Protein AF-A0A8K0TG65-F1 (afdb_monomer_l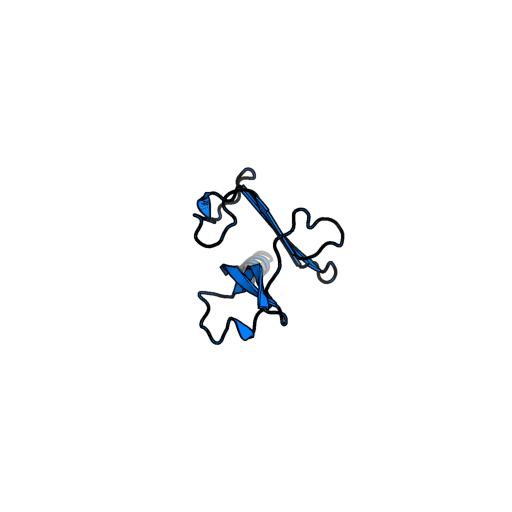ite)

Structure (mmCIF, N/CA/C/O backbone):
data_AF-A0A8K0TG65-F1
#
_entry.id   AF-A0A8K0TG65-F1
#
loop_
_atom_site.group_PDB
_atom_site.id
_atom_site.type_symbol
_atom_site.label_atom_id
_atom_site.label_alt_id
_atom_site.label_comp_id
_atom_site.label_asym_id
_atom_site.label_entity_id
_atom_site.label_seq_id
_atom_site.pdbx_PDB_ins_code
_atom_site.Cartn_x
_atom_site.Cartn_y
_atom_site.Cartn_z
_atom_site.occupancy
_atom_site.B_iso_or_equiv
_atom_site.auth_seq_id
_atom_site.auth_comp_id
_atom_site.auth_asym_id
_atom_site.auth_atom_id
_atom_site.pdbx_PDB_model_num
ATOM 1 N N . MET A 1 1 ? -43.127 -33.102 6.942 1.00 49.19 1 MET A N 1
ATOM 2 C CA . MET A 1 1 ? -41.981 -33.067 6.001 1.00 49.19 1 MET A CA 1
ATOM 3 C C . MET A 1 1 ? -41.028 -31.973 6.462 1.00 49.19 1 MET A C 1
ATOM 5 O O . MET A 1 1 ? -41.497 -30.966 6.970 1.00 49.19 1 MET A O 1
ATOM 9 N N . LYS A 1 2 ? -39.723 -32.259 6.451 1.00 51.16 2 LYS A N 1
ATOM 10 C CA . LYS A 1 2 ? -38.704 -31.734 7.377 1.00 51.16 2 LYS A CA 1
ATOM 11 C C . LYS A 1 2 ? -38.170 -30.338 6.970 1.00 51.16 2 LYS A C 1
ATOM 13 O O . LYS A 1 2 ? -37.408 -30.282 6.010 1.00 51.16 2 LYS A O 1
ATOM 18 N N . PRO A 1 3 ? -38.444 -29.250 7.720 1.00 54.41 3 PRO A N 1
ATOM 19 C CA . PRO A 1 3 ? -37.807 -27.941 7.494 1.00 54.41 3 PRO A CA 1
ATOM 20 C C . PRO A 1 3 ? -36.297 -27.945 7.806 1.00 54.41 3 PRO A C 1
ATOM 22 O O . PRO A 1 3 ? -35.564 -27.069 7.360 1.00 54.41 3 PRO A O 1
ATOM 25 N N . LEU A 1 4 ? -35.813 -28.970 8.519 1.00 54.09 4 LEU A N 1
ATOM 26 C CA . LEU A 1 4 ? -34.413 -29.109 8.928 1.00 54.09 4 LEU A CA 1
ATOM 27 C C . LEU A 1 4 ? -33.432 -29.332 7.758 1.00 54.09 4 LEU A C 1
ATOM 29 O O . LEU A 1 4 ? -32.253 -29.026 7.886 1.00 54.09 4 LEU A O 1
ATOM 33 N N . VAL A 1 5 ? -33.897 -29.874 6.626 1.00 56.47 5 VAL A N 1
ATOM 34 C CA . VAL A 1 5 ? -33.018 -30.243 5.498 1.00 56.47 5 VAL A CA 1
ATOM 35 C C . VAL A 1 5 ? -32.600 -29.016 4.677 1.00 56.47 5 VAL A C 1
ATOM 37 O O . VAL A 1 5 ? -31.495 -28.986 4.152 1.00 56.47 5 VAL A O 1
ATOM 40 N N . ILE A 1 6 ? -33.440 -27.976 4.626 1.00 57.28 6 ILE A N 1
ATOM 41 C CA . ILE A 1 6 ? -33.202 -26.774 3.808 1.00 57.28 6 ILE A CA 1
ATOM 42 C C . ILE A 1 6 ? -32.116 -25.875 4.429 1.00 57.28 6 ILE A C 1
ATOM 44 O O . ILE A 1 6 ? -31.337 -25.250 3.709 1.00 57.28 6 ILE A O 1
ATOM 48 N N . LEU A 1 7 ? -32.011 -25.846 5.763 1.00 54.47 7 LEU A N 1
ATOM 49 C CA . LEU A 1 7 ? -31.036 -25.005 6.466 1.00 54.47 7 LEU A CA 1
ATOM 50 C C . LEU A 1 7 ? -29.593 -25.524 6.314 1.00 54.47 7 LEU A C 1
ATOM 52 O O . LEU A 1 7 ? -28.661 -24.733 6.193 1.00 54.47 7 LEU A O 1
ATOM 56 N N . ALA A 1 8 ? -29.406 -26.847 6.260 1.00 57.97 8 ALA A N 1
ATOM 57 C CA . ALA A 1 8 ? -28.085 -27.467 6.129 1.00 57.97 8 ALA A CA 1
ATOM 58 C C . ALA A 1 8 ? -27.450 -27.247 4.741 1.00 57.97 8 ALA A C 1
ATOM 60 O O . ALA A 1 8 ? -26.232 -27.116 4.628 1.00 57.97 8 ALA A O 1
ATOM 61 N N . THR A 1 9 ? -28.260 -27.148 3.683 1.00 57.62 9 THR A N 1
ATOM 62 C CA . THR A 1 9 ? -27.774 -26.870 2.322 1.00 57.62 9 THR A CA 1
ATOM 63 C C . THR A 1 9 ? -27.297 -25.430 2.126 1.00 57.62 9 THR A C 1
ATOM 65 O O . THR A 1 9 ? -26.413 -25.206 1.310 1.00 57.62 9 THR A O 1
ATOM 68 N N . LEU A 1 10 ? -27.807 -24.456 2.891 1.00 56.78 10 LEU A N 1
ATOM 69 C CA . LEU A 1 10 ? -27.447 -23.042 2.707 1.00 56.78 10 LEU A CA 1
ATOM 70 C C . LEU A 1 10 ? -26.058 -22.694 3.277 1.00 56.78 10 LEU A C 1
ATOM 72 O O . LEU A 1 10 ? -25.363 -21.836 2.732 1.00 56.78 10 LEU A O 1
ATOM 76 N N . LEU A 1 11 ? -25.622 -23.379 4.343 1.00 59.41 11 LEU A N 1
ATOM 77 C CA . LEU A 1 11 ? -24.307 -23.139 4.952 1.00 59.41 11 LEU A CA 1
ATOM 78 C C . LEU A 1 11 ? -23.136 -23.670 4.111 1.00 59.41 11 LEU A C 1
ATOM 80 O O . LEU A 1 11 ? -22.045 -23.116 4.190 1.00 59.41 11 LEU A O 1
ATOM 84 N N . THR A 1 12 ? -23.337 -24.710 3.298 1.00 61.06 12 THR A N 1
ATOM 85 C CA . THR A 1 12 ? -22.261 -25.295 2.469 1.00 61.06 12 THR A CA 1
ATOM 86 C C . THR A 1 12 ? -21.999 -24.514 1.180 1.00 61.06 12 THR A C 1
ATOM 88 O O . THR A 1 12 ? -20.933 -24.647 0.588 1.00 61.06 12 THR A O 1
ATOM 91 N N . SER A 1 13 ? -22.930 -23.649 0.767 1.00 57.56 13 SER A N 1
ATOM 92 C CA . SER A 1 13 ? -22.765 -22.738 -0.373 1.00 57.56 13 SER A CA 1
ATOM 93 C C . SER A 1 13 ? -22.027 -21.437 -0.039 1.00 57.56 13 SER A C 1
ATOM 95 O O . SER A 1 13 ? -21.651 -20.705 -0.958 1.00 57.56 13 SER A O 1
ATOM 97 N N . LEU A 1 14 ? -21.781 -21.148 1.244 1.00 57.56 14 LEU A N 1
ATOM 98 C CA . LEU A 1 14 ? -20.960 -20.015 1.668 1.00 57.56 14 LEU A CA 1
ATOM 99 C C . LEU A 1 14 ? -19.488 -20.338 1.399 1.00 57.56 14 LEU A C 1
ATOM 101 O O . LEU A 1 14 ? -18.751 -20.779 2.277 1.00 57.56 14 LEU A O 1
ATOM 105 N N . HIS A 1 15 ? -19.056 -20.116 0.161 1.00 57.97 15 HIS A N 1
ATOM 106 C CA . HIS A 1 15 ? -17.638 -20.031 -0.141 1.00 57.97 15 HIS A CA 1
ATOM 107 C C . HIS A 1 15 ? -17.135 -18.784 0.586 1.00 57.97 15 HIS A C 1
ATOM 109 O O . HIS A 1 15 ? -17.395 -17.665 0.144 1.00 57.97 15 HIS A O 1
ATOM 115 N N . LEU A 1 16 ? -16.464 -18.959 1.729 1.00 56.88 16 LEU A N 1
ATOM 116 C CA . LEU A 1 16 ? -15.635 -17.898 2.290 1.00 56.88 16 LEU A CA 1
ATOM 117 C C . LEU A 1 16 ? -14.568 -17.597 1.234 1.00 56.88 16 LEU A C 1
ATOM 119 O O . LEU A 1 16 ? -13.559 -18.293 1.140 1.00 56.88 16 LEU A O 1
ATOM 123 N N . SER A 1 17 ? -14.803 -16.590 0.397 1.00 58.91 17 SER A N 1
ATOM 124 C CA . SER A 1 17 ? -13.772 -16.062 -0.481 1.00 58.91 17 SER A CA 1
ATOM 125 C C . SER A 1 17 ? -12.769 -15.330 0.403 1.00 58.91 17 SER A C 1
ATOM 127 O O . SER A 1 17 ? -12.925 -14.145 0.700 1.00 58.91 17 SER A O 1
ATOM 129 N N . LYS A 1 18 ? -11.764 -16.059 0.882 1.00 59.56 18 LYS A N 1
ATOM 130 C CA . LYS A 1 18 ? -10.570 -15.466 1.468 1.00 59.56 18 LYS A CA 1
ATOM 131 C C . LYS A 1 18 ? -9.757 -14.916 0.299 1.00 59.56 18 LYS A C 1
ATOM 133 O O . LYS A 1 18 ? -9.160 -15.679 -0.453 1.00 59.56 18 LYS A O 1
ATOM 138 N N . ALA A 1 19 ? -9.843 -13.609 0.075 1.00 63.97 19 ALA A N 1
ATOM 139 C CA . ALA A 1 19 ? -8.954 -12.943 -0.861 1.00 63.97 19 ALA A CA 1
ATOM 140 C C . ALA A 1 19 ? -7.585 -12.834 -0.184 1.00 63.97 19 ALA A C 1
ATOM 142 O O . ALA A 1 19 ? -7.431 -12.067 0.764 1.00 63.97 19 ALA A O 1
ATOM 143 N N . ASP A 1 20 ? -6.630 -13.633 -0.651 1.00 76.25 20 ASP A N 1
ATOM 144 C CA . ASP A 1 20 ? -5.230 -13.506 -0.268 1.00 76.25 20 ASP A CA 1
ATOM 145 C C . ASP A 1 20 ? -4.550 -12.588 -1.281 1.00 76.25 20 ASP A C 1
ATOM 147 O O . ASP A 1 20 ? -4.611 -12.812 -2.491 1.00 76.25 20 ASP A O 1
ATOM 151 N N . PHE A 1 21 ? -3.957 -11.511 -0.783 1.00 83.12 21 PHE A N 1
ATOM 152 C CA . PHE A 1 21 ? -3.180 -10.575 -1.578 1.00 83.12 21 PHE A CA 1
ATOM 153 C C . PHE A 1 21 ? -1.883 -10.263 -0.847 1.00 83.12 21 PHE A C 1
ATOM 155 O O . PHE A 1 21 ? -1.813 -10.286 0.380 1.00 83.12 21 PHE A O 1
ATOM 162 N N . TYR A 1 22 ? -0.863 -9.960 -1.632 1.00 87.50 22 TYR A N 1
ATOM 163 C CA . TYR A 1 22 ? 0.466 -9.614 -1.174 1.00 87.50 22 TYR A CA 1
ATOM 164 C C . TYR A 1 22 ? 0.663 -8.128 -1.405 1.00 87.50 22 TYR A C 1
ATOM 166 O O . TYR A 1 22 ? 0.336 -7.605 -2.474 1.00 87.50 22 TYR A O 1
ATOM 174 N N . VAL A 1 23 ? 1.199 -7.449 -0.402 1.00 88.31 23 VAL A N 1
ATOM 175 C CA . VAL A 1 23 ? 1.529 -6.032 -0.490 1.00 88.31 23 VAL A CA 1
ATOM 176 C C . VAL A 1 23 ? 3.037 -5.917 -0.498 1.00 88.31 23 VAL A C 1
ATOM 178 O O . VAL A 1 23 ? 3.701 -6.376 0.423 1.00 88.31 23 VAL A O 1
ATOM 181 N N . TRP A 1 24 ? 3.571 -5.319 -1.554 1.00 89.75 24 TRP A N 1
ATOM 182 C CA . TRP A 1 24 ? 5.005 -5.165 -1.746 1.00 89.75 24 TRP A CA 1
ATOM 183 C C . TRP A 1 24 ? 5.376 -3.699 -1.617 1.00 89.75 24 TRP A C 1
ATOM 185 O O . TRP A 1 24 ? 4.740 -2.851 -2.248 1.00 89.75 24 TRP A O 1
ATOM 195 N N . ALA A 1 25 ? 6.411 -3.406 -0.830 1.00 91.00 25 ALA A N 1
ATOM 196 C CA . ALA A 1 25 ? 7.096 -2.126 -0.913 1.00 91.00 25 ALA A CA 1
ATOM 197 C C . ALA A 1 25 ? 7.815 -2.049 -2.269 1.00 91.00 25 ALA A C 1
ATOM 199 O O . ALA A 1 25 ? 8.485 -3.001 -2.676 1.00 91.00 25 ALA A O 1
ATOM 200 N N . VAL A 1 26 ? 7.641 -0.942 -2.985 1.00 90.69 26 VAL A N 1
ATOM 201 C CA . VAL A 1 26 ? 8.182 -0.747 -4.336 1.00 90.69 26 VAL A CA 1
ATOM 202 C C . VAL A 1 26 ? 8.866 0.608 -4.463 1.00 90.69 26 VAL A C 1
ATOM 204 O O . VAL A 1 26 ? 8.436 1.587 -3.852 1.00 90.69 26 VAL A O 1
ATOM 207 N N . ASP A 1 27 ? 9.911 0.653 -5.285 1.00 90.94 27 ASP A N 1
ATOM 208 C CA . ASP A 1 27 ? 10.469 1.904 -5.795 1.00 90.94 27 ASP A CA 1
ATOM 209 C C . ASP A 1 27 ? 9.657 2.343 -7.023 1.00 90.94 27 ASP A C 1
ATOM 211 O O . ASP A 1 27 ? 9.399 1.557 -7.938 1.00 90.94 27 ASP A O 1
ATOM 215 N N . ILE A 1 28 ? 9.198 3.588 -7.010 1.00 87.44 28 ILE A N 1
ATOM 216 C CA . ILE A 1 28 ? 8.348 4.204 -8.022 1.00 87.44 28 ILE A CA 1
ATOM 217 C C . ILE A 1 28 ? 9.169 5.293 -8.695 1.00 87.44 28 ILE A C 1
ATOM 219 O O . ILE A 1 28 ? 9.475 6.322 -8.088 1.00 87.44 28 ILE A O 1
ATOM 223 N N . GLN A 1 29 ? 9.469 5.073 -9.971 1.00 86.88 29 GLN A N 1
ATOM 224 C CA . GLN A 1 29 ? 10.125 6.053 -10.820 1.00 86.88 29 GLN A CA 1
ATOM 225 C C . GLN A 1 29 ? 9.083 6.849 -11.611 1.00 86.88 29 GLN A C 1
ATOM 227 O O . GLN A 1 29 ? 8.256 6.272 -12.322 1.00 86.88 29 GLN A O 1
ATOM 232 N N . ASP A 1 30 ? 9.119 8.174 -11.501 1.00 83.75 30 ASP A N 1
ATOM 233 C CA . ASP A 1 30 ? 8.305 9.058 -12.327 1.00 83.75 30 ASP A CA 1
ATOM 234 C C . ASP A 1 30 ? 8.942 9.311 -13.707 1.00 83.75 30 ASP A C 1
ATOM 236 O O . ASP A 1 30 ? 10.087 8.951 -13.988 1.00 83.75 30 ASP A O 1
ATOM 240 N N . PHE A 1 31 ? 8.181 9.951 -14.598 1.00 82.88 31 PHE A N 1
ATOM 241 C CA . PHE A 1 31 ? 8.626 10.261 -15.960 1.00 82.88 31 PHE A CA 1
ATOM 242 C C . PHE A 1 31 ? 9.869 11.173 -16.017 1.00 82.88 31 PHE A C 1
ATOM 244 O O . PHE A 1 31 ? 10.597 11.160 -17.007 1.00 82.88 31 PHE A O 1
ATOM 251 N N . TRP A 1 32 ? 10.125 11.955 -14.967 1.00 89.94 32 TRP A N 1
ATOM 252 C CA . TRP A 1 32 ? 11.269 12.862 -14.856 1.00 89.94 32 TRP A CA 1
ATOM 253 C C . TRP A 1 32 ? 12.486 12.203 -14.191 1.00 89.94 32 TRP A C 1
ATOM 255 O O . TRP A 1 32 ? 13.511 12.860 -14.009 1.00 89.94 32 TRP A O 1
ATOM 265 N N . GLY A 1 33 ? 12.393 10.915 -13.847 1.00 86.88 33 GLY A N 1
ATOM 266 C CA . GLY A 1 33 ? 13.434 10.177 -13.140 1.00 86.88 33 GLY A CA 1
ATOM 267 C C . GLY A 1 33 ? 13.441 10.412 -11.629 1.00 86.88 33 GLY A C 1
ATOM 268 O O . GLY A 1 33 ? 14.380 9.981 -10.964 1.00 86.88 33 GLY A O 1
ATOM 269 N N . GLY A 1 34 ? 12.419 11.072 -11.077 1.00 89.06 34 GLY A N 1
ATOM 270 C CA . GLY A 1 34 ? 12.199 11.147 -9.639 1.00 89.06 34 GLY A CA 1
ATOM 271 C C . GLY A 1 34 ? 11.890 9.762 -9.080 1.00 89.06 34 GLY A C 1
ATOM 272 O O . GLY A 1 34 ? 11.077 9.033 -9.644 1.00 89.06 34 GLY A O 1
ATOM 273 N N . GLN A 1 35 ? 12.553 9.393 -7.987 1.00 88.69 35 GLN A N 1
ATOM 274 C CA . GLN A 1 35 ? 12.313 8.138 -7.277 1.00 88.69 35 GLN A CA 1
ATOM 275 C C . GLN A 1 35 ? 11.542 8.403 -5.990 1.00 88.69 35 GLN A C 1
ATOM 277 O O . GLN A 1 35 ? 11.784 9.388 -5.285 1.00 88.69 35 GLN A O 1
ATOM 282 N N . SER A 1 36 ? 10.606 7.517 -5.685 1.00 88.62 36 SER A N 1
ATOM 283 C CA . SER A 1 36 ? 9.808 7.564 -4.469 1.00 88.62 36 SER A CA 1
ATOM 284 C C . SER A 1 36 ? 9.426 6.160 -4.035 1.00 88.62 36 SER A C 1
ATOM 286 O O . SER A 1 36 ? 9.266 5.268 -4.856 1.00 88.62 36 SER A O 1
ATOM 288 N N . GLU A 1 37 ? 9.244 5.958 -2.738 1.00 90.44 37 GLU A N 1
ATOM 289 C CA . GLU A 1 37 ? 8.764 4.680 -2.225 1.00 90.44 37 GLU A CA 1
ATOM 290 C C . GLU A 1 37 ? 7.238 4.648 -2.167 1.00 90.44 37 GLU A C 1
ATOM 292 O O . GLU A 1 37 ? 6.572 5.614 -1.765 1.00 90.44 37 GLU A O 1
ATOM 297 N N . GLY A 1 38 ? 6.680 3.484 -2.469 1.00 91.62 38 GLY A N 1
ATOM 298 C CA . GLY A 1 38 ? 5.266 3.226 -2.279 1.00 91.62 38 GLY A CA 1
ATOM 299 C C . GLY A 1 38 ? 4.967 1.747 -2.157 1.00 91.62 38 GLY A C 1
ATOM 300 O O . GLY A 1 38 ? 5.824 0.948 -1.783 1.00 91.62 38 GLY A O 1
ATOM 301 N N . TYR A 1 39 ? 3.727 1.393 -2.468 1.00 91.50 39 TYR A N 1
ATOM 302 C CA . TYR A 1 39 ? 3.241 0.028 -2.339 1.00 91.50 39 TYR A CA 1
ATOM 303 C C . TYR A 1 39 ? 2.439 -0.400 -3.556 1.00 91.50 39 TYR A C 1
ATOM 305 O O . TYR A 1 39 ? 1.692 0.389 -4.138 1.00 91.50 39 TYR A O 1
ATOM 313 N N . ALA A 1 40 ? 2.559 -1.675 -3.902 1.00 90.88 40 ALA A N 1
ATOM 314 C CA . ALA A 1 40 ? 1.770 -2.321 -4.938 1.00 90.88 40 ALA A CA 1
ATOM 315 C C . ALA A 1 40 ? 1.133 -3.601 -4.388 1.00 90.88 40 ALA A C 1
ATOM 317 O O . ALA A 1 40 ? 1.687 -4.259 -3.505 1.00 90.88 40 ALA A O 1
ATOM 318 N N . VAL A 1 41 ? -0.055 -3.930 -4.895 1.00 88.62 41 VAL A N 1
ATOM 319 C CA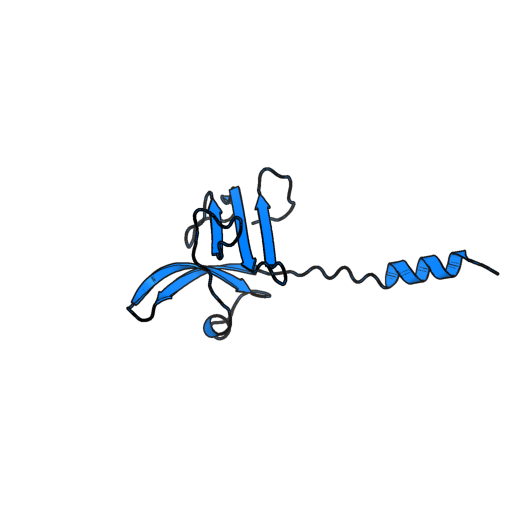 . VAL A 1 41 ? -0.835 -5.087 -4.445 1.00 88.62 41 VAL A CA 1
ATOM 320 C C . VAL A 1 41 ? -0.893 -6.120 -5.556 1.00 88.62 41 VAL A C 1
ATOM 322 O O . VAL A 1 41 ? -1.280 -5.809 -6.682 1.00 88.62 41 VAL A O 1
ATOM 325 N N . TYR A 1 42 ? -0.533 -7.351 -5.216 1.00 89.38 42 TYR A N 1
ATOM 326 C CA . TYR A 1 42 ? -0.466 -8.484 -6.130 1.00 89.38 42 TYR A CA 1
ATOM 327 C C . TYR A 1 42 ? -1.250 -9.670 -5.568 1.00 89.38 42 TYR A C 1
ATOM 329 O O . TYR A 1 42 ? -1.478 -9.773 -4.365 1.00 89.38 42 TYR A O 1
ATOM 337 N N . ALA A 1 43 ? -1.647 -10.599 -6.436 1.00 86.88 43 ALA A N 1
ATOM 338 C CA . ALA A 1 43 ? -2.283 -11.852 -6.015 1.00 86.88 43 ALA A CA 1
ATOM 339 C C . ALA A 1 43 ? -1.279 -12.883 -5.449 1.00 86.88 43 ALA A C 1
ATOM 341 O O . ALA A 1 43 ? -1.685 -13.930 -4.957 1.00 86.88 43 ALA A O 1
ATOM 342 N N . GLY A 1 44 ? 0.023 -12.602 -5.541 1.00 87.62 44 GLY A N 1
ATOM 343 C CA . GLY A 1 44 ? 1.123 -13.489 -5.169 1.00 87.62 44 GLY A CA 1
ATOM 344 C C . GLY A 1 44 ? 2.469 -12.789 -5.343 1.00 87.62 44 GLY A C 1
ATOM 345 O O . GLY A 1 44 ? 2.516 -11.563 -5.475 1.00 87.62 44 GLY A O 1
ATOM 346 N N . ASP A 1 45 ? 3.545 -13.570 -5.391 1.00 89.69 45 ASP A N 1
ATOM 347 C CA . ASP A 1 45 ? 4.880 -13.060 -5.714 1.00 89.69 45 ASP A CA 1
ATOM 348 C C . ASP A 1 45 ? 4.906 -12.529 -7.163 1.00 89.69 45 ASP A C 1
ATOM 350 O O . ASP A 1 45 ? 4.577 -13.276 -8.093 1.00 89.69 45 ASP A O 1
ATOM 354 N N . PRO A 1 46 ? 5.260 -11.251 -7.391 1.00 89.69 46 PRO A N 1
ATOM 355 C CA . PRO A 1 46 ? 5.199 -10.650 -8.714 1.00 89.69 46 PRO A CA 1
ATOM 356 C C . PRO A 1 46 ? 6.364 -11.093 -9.600 1.00 89.69 46 PRO A C 1
ATOM 358 O O . PRO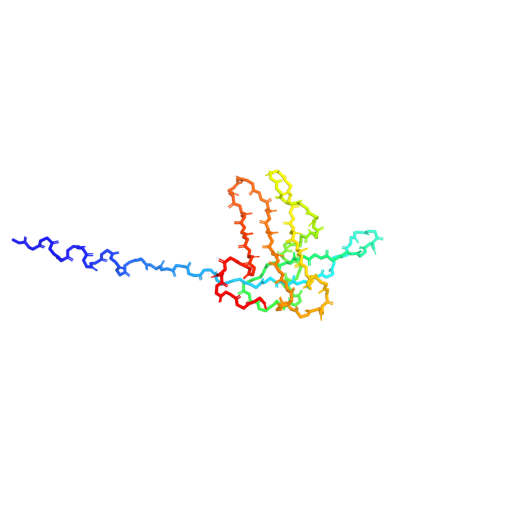 A 1 46 ? 7.522 -1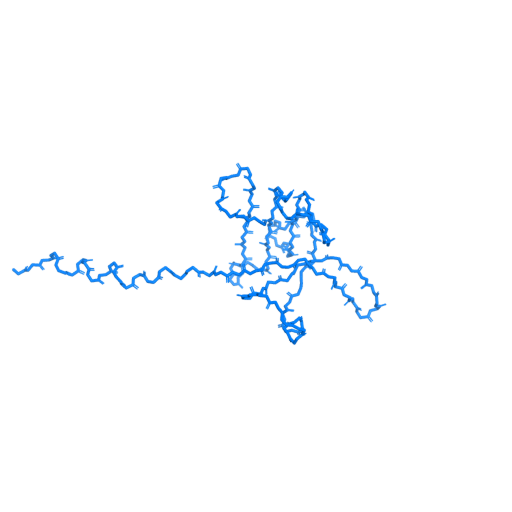1.115 -9.184 1.00 89.69 46 PRO A O 1
ATOM 361 N N . SER A 1 47 ? 6.078 -11.354 -10.874 1.00 90.31 47 SER A N 1
ATOM 362 C CA . SER A 1 47 ? 7.103 -11.396 -11.918 1.00 90.31 47 SER A CA 1
ATOM 363 C C . SER A 1 47 ? 7.419 -9.986 -12.430 1.00 90.31 47 SER A C 1
ATOM 365 O O . SER A 1 47 ? 6.624 -9.058 -12.275 1.00 90.31 47 SER A O 1
ATOM 367 N N . CYS A 1 48 ? 8.535 -9.812 -13.147 1.00 85.62 48 CYS A N 1
ATOM 368 C CA . CYS A 1 48 ? 8.842 -8.531 -13.802 1.00 85.62 48 CYS A CA 1
ATOM 369 C C . CYS A 1 48 ? 7.736 -8.071 -14.770 1.00 85.62 48 CYS A C 1
ATOM 371 O O . CYS A 1 48 ? 7.552 -6.872 -14.967 1.00 85.62 48 CYS A O 1
ATOM 373 N N . ALA A 1 49 ? 6.989 -9.006 -15.369 1.00 87.94 49 ALA A N 1
ATOM 374 C CA . ALA A 1 49 ? 5.878 -8.681 -16.259 1.00 87.94 49 ALA A CA 1
ATOM 375 C C . ALA A 1 49 ? 4.649 -8.142 -15.505 1.00 87.94 49 ALA A C 1
ATOM 377 O O . 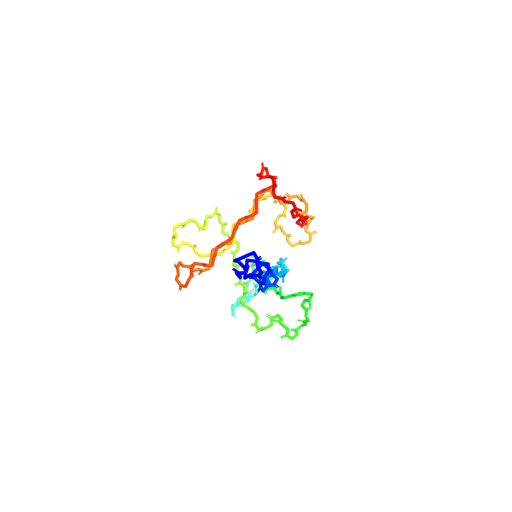ALA A 1 49 ? 3.847 -7.419 -16.096 1.00 87.94 49 ALA A O 1
ATOM 378 N N . ASP A 1 50 ? 4.505 -8.475 -14.220 1.00 87.50 50 ASP A N 1
ATOM 379 C CA . ASP A 1 50 ? 3.384 -8.036 -13.387 1.00 87.50 50 ASP A CA 1
ATOM 380 C C . ASP A 1 50 ? 3.583 -6.610 -12.872 1.00 87.50 50 ASP A C 1
ATOM 382 O O . ASP A 1 50 ? 2.612 -5.863 -12.757 1.00 87.50 50 ASP A O 1
ATOM 386 N N . VAL A 1 51 ? 4.837 -6.200 -12.642 1.00 84.56 51 VAL A N 1
ATOM 387 C CA . VAL A 1 51 ? 5.184 -4.866 -12.118 1.00 84.56 51 VAL A CA 1
ATOM 388 C C . VAL A 1 51 ? 4.608 -3.743 -12.985 1.00 84.56 51 VAL A C 1
ATOM 390 O O . VAL A 1 51 ? 4.077 -2.771 -12.463 1.00 84.56 51 VAL A O 1
ATOM 393 N N . GLY A 1 52 ? 4.638 -3.890 -14.314 1.00 81.62 52 GLY A N 1
ATOM 394 C CA . GLY A 1 52 ? 4.088 -2.890 -15.240 1.00 81.62 52 GLY A CA 1
ATOM 395 C C . GLY A 1 52 ? 2.564 -2.928 -15.409 1.00 81.62 52 GLY A C 1
ATOM 396 O O . GLY A 1 52 ? 2.020 -2.138 -16.179 1.00 81.62 52 GLY A O 1
ATOM 397 N N . ARG A 1 53 ? 1.870 -3.871 -14.761 1.00 85.75 53 ARG A N 1
ATOM 398 C CA . ARG A 1 53 ? 0.427 -4.111 -14.936 1.00 85.75 53 ARG A CA 1
ATOM 399 C C . ARG A 1 53 ? -0.408 -3.710 -13.730 1.00 85.75 53 ARG A C 1
ATOM 401 O O . ARG A 1 53 ? -1.627 -3.603 -13.864 1.00 85.75 53 ARG A O 1
ATOM 408 N N . VAL A 1 54 ? 0.217 -3.505 -12.576 1.00 85.56 54 VAL A N 1
ATOM 409 C CA . VAL A 1 54 ? -0.473 -3.082 -11.358 1.00 85.56 54 VAL A CA 1
ATOM 410 C C . VAL A 1 54 ? -0.186 -1.618 -11.050 1.00 85.56 54 VAL A C 1
ATOM 412 O O . VAL A 1 54 ? 0.873 -1.088 -11.374 1.00 85.56 54 VAL A O 1
ATOM 415 N N . GLY A 1 55 ? -1.148 -0.955 -10.412 1.00 86.25 55 GLY A N 1
ATOM 416 C CA . GLY A 1 55 ? -0.939 0.392 -9.894 1.00 86.25 55 GLY A CA 1
ATOM 417 C C . GLY A 1 55 ? -0.053 0.372 -8.650 1.00 86.25 55 GLY A C 1
ATOM 418 O O . GLY A 1 55 ? -0.237 -0.474 -7.770 1.00 86.25 55 GLY A O 1
ATOM 419 N N . SER A 1 56 ? 0.865 1.331 -8.563 1.00 88.12 56 SER A N 1
ATOM 420 C CA . SER A 1 56 ? 1.611 1.640 -7.346 1.00 88.12 56 SER A CA 1
ATOM 421 C C . SER A 1 56 ? 1.016 2.861 -6.645 1.00 88.12 56 SER A C 1
ATOM 423 O O . SER A 1 56 ? 0.400 3.731 -7.267 1.00 88.12 56 SER A O 1
ATOM 425 N N . TRP A 1 57 ? 1.177 2.916 -5.326 1.00 88.75 57 TRP A N 1
ATOM 426 C CA . TRP A 1 57 ? 0.578 3.947 -4.487 1.00 88.75 57 TRP A CA 1
ATOM 427 C C . TRP A 1 57 ? 1.608 4.539 -3.544 1.00 88.75 57 TRP A C 1
ATOM 429 O O . TRP A 1 57 ? 2.231 3.824 -2.760 1.00 88.75 57 TRP A O 1
ATOM 439 N N . ASN A 1 58 ? 1.741 5.860 -3.596 1.00 88.69 58 ASN A N 1
ATOM 440 C CA . ASN A 1 58 ? 2.683 6.586 -2.758 1.00 88.69 58 ASN A CA 1
ATOM 441 C C . ASN A 1 58 ? 2.324 6.467 -1.275 1.00 88.69 58 ASN A C 1
ATOM 443 O O . ASN A 1 58 ? 1.146 6.454 -0.887 1.00 88.69 58 ASN A O 1
ATOM 447 N N . LYS A 1 59 ? 3.371 6.464 -0.450 1.00 89.50 59 LYS A N 1
ATOM 448 C CA . LYS A 1 59 ? 3.256 6.620 0.998 1.00 89.50 59 LYS A CA 1
ATOM 449 C C . LYS A 1 59 ? 2.701 8.011 1.336 1.00 89.50 59 LYS A C 1
ATOM 451 O O . LYS A 1 59 ? 3.134 9.020 0.785 1.00 89.50 59 LYS A O 1
ATOM 456 N N . GLN A 1 60 ? 1.740 8.064 2.248 1.00 90.25 60 GLN A N 1
ATOM 457 C CA . GLN A 1 60 ? 1.058 9.268 2.716 1.00 90.25 60 GLN A CA 1
ATOM 458 C C . GLN A 1 60 ? 1.071 9.302 4.245 1.00 90.25 60 GLN A C 1
ATOM 460 O O . GLN A 1 60 ? 0.981 8.269 4.903 1.00 90.25 60 GLN A O 1
ATOM 465 N N . SER A 1 61 ? 1.131 10.495 4.833 1.00 88.56 61 SER A N 1
ATOM 466 C CA . SER A 1 61 ? 0.977 10.645 6.288 1.00 88.56 61 SER A CA 1
ATOM 467 C C . SER A 1 61 ? -0.477 10.479 6.745 1.00 88.56 61 SER A C 1
ATOM 469 O O . SER A 1 61 ? -0.730 10.151 7.905 1.00 88.56 61 SER A O 1
ATOM 471 N N . ASP A 1 62 ? -1.435 10.692 5.838 1.00 87.31 62 ASP A N 1
ATOM 472 C CA . ASP A 1 62 ? -2.869 10.631 6.103 1.00 87.31 62 ASP A CA 1
ATOM 473 C C . ASP A 1 62 ? -3.644 10.202 4.848 1.00 87.31 62 ASP A C 1
ATOM 475 O O . ASP A 1 62 ? -3.502 10.803 3.782 1.00 87.31 62 ASP A O 1
ATOM 479 N N . VAL A 1 63 ? -4.492 9.187 5.004 1.00 89.94 63 VAL A N 1
ATOM 480 C CA . VAL A 1 63 ? -5.373 8.638 3.958 1.00 89.94 63 VAL A CA 1
ATOM 481 C C . VAL A 1 63 ? -6.855 8.722 4.354 1.00 89.94 63 VAL A C 1
ATOM 483 O O . VAL A 1 63 ? -7.705 8.024 3.807 1.00 89.94 63 VAL A O 1
ATOM 486 N N . SER A 1 64 ? -7.191 9.591 5.313 1.00 82.31 64 SER A N 1
ATOM 487 C CA . SER A 1 64 ? -8.568 9.801 5.757 1.00 82.31 64 SER A CA 1
ATOM 488 C C . SER A 1 64 ? -9.412 10.615 4.761 1.00 82.31 64 SER A C 1
ATOM 490 O O . SER A 1 64 ? -8.925 11.417 3.952 1.00 82.31 64 SER A O 1
ATOM 492 N N . GLY A 1 65 ? -10.732 10.427 4.831 1.00 81.62 65 GLY A N 1
ATOM 493 C CA . GLY A 1 65 ? -11.703 11.176 4.036 1.00 81.62 65 GLY A CA 1
ATOM 494 C C . GLY A 1 65 ? -11.626 10.855 2.542 1.00 81.62 65 GLY A C 1
ATOM 495 O O . GLY A 1 65 ? -12.118 9.822 2.100 1.00 81.62 65 GLY A O 1
ATOM 496 N N . ARG A 1 66 ? -11.079 11.786 1.750 1.00 81.00 66 ARG A N 1
ATOM 497 C CA . ARG A 1 66 ? -10.964 11.673 0.279 1.00 81.00 66 ARG A CA 1
ATOM 498 C C . ARG A 1 66 ? -9.520 11.506 -0.207 1.00 81.00 66 ARG A C 1
ATOM 500 O O . ARG A 1 66 ? -9.272 11.634 -1.403 1.00 81.00 66 ARG A O 1
ATOM 507 N N . LYS A 1 67 ? -8.568 11.299 0.703 1.00 86.81 67 LYS A N 1
ATOM 508 C CA . LYS A 1 67 ? -7.146 11.177 0.371 1.00 86.81 67 LYS A CA 1
ATOM 509 C C . LYS A 1 67 ? -6.831 9.746 -0.045 1.00 86.81 67 LYS A C 1
ATOM 511 O O . LYS A 1 67 ? -7.204 8.811 0.650 1.00 86.81 67 LYS A O 1
ATOM 516 N N . THR A 1 68 ? -6.136 9.584 -1.165 1.00 88.56 68 THR A N 1
ATOM 517 C CA . THR A 1 68 ? -5.766 8.274 -1.710 1.00 88.56 68 THR A CA 1
ATOM 518 C C . THR A 1 68 ? -4.293 7.973 -1.480 1.00 88.56 68 THR A C 1
ATOM 520 O O . THR A 1 68 ? -3.450 8.858 -1.634 1.00 88.56 68 THR A O 1
ATOM 523 N N . GLY A 1 69 ? -3.974 6.719 -1.185 1.00 89.94 69 GLY A N 1
ATOM 524 C CA . GLY A 1 69 ? -2.608 6.239 -1.022 1.00 89.94 69 GLY A CA 1
ATOM 525 C C . GLY A 1 69 ? -2.505 5.191 0.073 1.00 89.94 69 GLY A C 1
ATOM 526 O O . GLY A 1 69 ? -3.486 4.530 0.423 1.00 89.94 69 GLY A O 1
ATOM 527 N N . VAL A 1 70 ? -1.299 5.067 0.619 1.00 92.44 70 VAL A N 1
ATOM 528 C CA . VAL A 1 70 ? -1.010 4.159 1.725 1.00 92.44 70 VAL A CA 1
ATOM 529 C C . VAL A 1 70 ? -0.376 4.931 2.866 1.00 92.44 70 VAL A C 1
ATOM 531 O O . VAL A 1 70 ? 0.663 5.560 2.696 1.00 92.44 70 VAL A O 1
ATOM 534 N N . ARG A 1 71 ? -0.973 4.860 4.048 1.00 93.19 71 ARG A N 1
ATOM 535 C CA . ARG A 1 71 ? -0.356 5.311 5.288 1.00 93.19 71 ARG A CA 1
ATOM 536 C C . ARG A 1 71 ? 0.316 4.132 5.968 1.00 93.19 71 ARG A C 1
ATOM 538 O O . ARG A 1 71 ? -0.316 3.111 6.213 1.00 93.19 71 ARG A O 1
ATOM 545 N N . CYS A 1 72 ? 1.584 4.308 6.311 1.00 92.12 72 CYS A N 1
ATOM 546 C CA . CYS A 1 72 ? 2.364 3.310 7.024 1.00 92.12 72 CYS A CA 1
ATOM 547 C C . CYS A 1 72 ? 3.137 3.973 8.169 1.00 92.12 72 CYS A C 1
ATOM 549 O O . CYS A 1 72 ? 3.704 5.049 7.977 1.00 92.12 72 CYS A O 1
ATOM 551 N N . ASN A 1 73 ? 3.151 3.334 9.344 1.00 93.00 73 ASN A N 1
ATOM 552 C CA . ASN A 1 73 ? 3.975 3.715 10.493 1.00 93.00 73 ASN A CA 1
ATOM 553 C C . ASN A 1 73 ? 4.800 2.528 11.007 1.00 93.00 73 ASN A C 1
ATOM 555 O O . ASN A 1 73 ? 4.294 1.407 11.105 1.00 93.00 73 ASN A O 1
ATOM 559 N N . GLY A 1 74 ? 6.025 2.806 11.457 1.00 92.31 74 GLY A N 1
ATOM 560 C CA . GLY A 1 74 ? 6.998 1.792 11.867 1.00 92.31 74 GLY A CA 1
ATOM 561 C C . GLY A 1 74 ? 7.980 1.501 10.735 1.00 92.31 74 GLY A C 1
ATOM 562 O O . GLY A 1 74 ? 8.417 2.435 10.061 1.00 92.31 74 GLY A O 1
ATOM 563 N N . ASN A 1 75 ? 8.293 0.223 10.535 1.00 92.62 75 ASN A N 1
ATOM 564 C CA . ASN A 1 75 ? 9.233 -0.246 9.516 1.00 92.62 75 ASN A CA 1
ATOM 565 C C . ASN A 1 75 ? 8.584 -0.296 8.120 1.00 92.62 75 ASN A C 1
ATOM 567 O O . ASN A 1 75 ? 8.078 -1.326 7.687 1.00 92.62 75 ASN A O 1
ATOM 571 N N . CYS A 1 76 ? 8.530 0.844 7.442 1.00 89.81 76 CYS A N 1
ATOM 572 C CA . CYS A 1 76 ? 7.798 1.046 6.192 1.00 89.81 76 CYS A CA 1
ATOM 573 C C . CYS A 1 76 ? 8.696 1.249 4.961 1.00 89.81 76 CYS A C 1
ATOM 575 O O . CYS A 1 76 ? 8.180 1.518 3.875 1.00 89.81 76 CYS A O 1
ATOM 577 N N . GLY A 1 77 ? 10.014 1.234 5.136 1.00 87.50 77 GLY A N 1
ATOM 578 C CA . GLY A 1 77 ? 11.000 1.431 4.080 1.00 87.50 77 GLY A CA 1
ATOM 579 C C . GLY A 1 77 ? 11.267 0.166 3.269 1.00 87.50 77 GLY A C 1
ATOM 580 O O . GLY A 1 77 ? 10.972 -0.956 3.691 1.00 87.50 77 GLY A O 1
ATOM 581 N N . LEU A 1 78 ? 11.857 0.347 2.088 1.00 89.19 78 LEU A N 1
ATOM 582 C CA . LEU A 1 78 ? 12.321 -0.773 1.274 1.00 89.19 78 LEU A CA 1
ATOM 583 C C . LEU A 1 78 ? 13.378 -1.593 2.031 1.00 89.19 78 LEU A C 1
ATOM 585 O O . LEU A 1 78 ? 14.392 -1.062 2.477 1.00 89.19 78 LEU A O 1
ATOM 589 N N . GLY A 1 79 ? 13.150 -2.904 2.144 1.00 87.19 79 GLY A N 1
ATOM 590 C CA . GLY A 1 79 ? 14.072 -3.835 2.804 1.00 87.19 79 GLY A CA 1
ATOM 591 C C . GLY A 1 79 ? 14.012 -3.839 4.334 1.00 87.19 79 GLY A C 1
ATOM 592 O O . GLY A 1 79 ? 14.783 -4.568 4.957 1.00 87.19 79 GLY A O 1
ATOM 593 N N . GLU A 1 80 ? 13.115 -3.062 4.945 1.00 90.50 80 GLU A N 1
ATOM 594 C CA . GLU A 1 80 ? 12.863 -3.153 6.382 1.00 90.50 80 GLU A CA 1
ATOM 595 C C . GLU A 1 80 ? 12.020 -4.392 6.725 1.00 90.50 80 GLU A C 1
ATOM 597 O O . GLU A 1 80 ? 11.264 -4.902 5.899 1.00 90.50 80 GLU A O 1
ATOM 602 N N . ASP A 1 81 ? 12.161 -4.882 7.959 1.00 89.50 81 ASP A N 1
ATOM 603 C CA . ASP A 1 81 ? 11.382 -6.015 8.462 1.00 89.50 81 ASP A CA 1
ATOM 604 C C . ASP A 1 81 ? 9.909 -5.604 8.668 1.00 89.50 81 ASP A C 1
ATOM 606 O O . ASP A 1 81 ? 9.652 -4.748 9.532 1.00 89.50 81 ASP A O 1
ATOM 610 N N . PRO A 1 82 ? 8.949 -6.191 7.921 1.00 86.94 82 PRO A N 1
ATOM 611 C CA . PRO A 1 82 ? 7.542 -5.809 7.990 1.00 86.94 82 PRO A CA 1
ATOM 612 C C . PRO A 1 82 ? 6.889 -6.146 9.337 1.00 86.94 82 PRO A C 1
ATOM 614 O O . PRO A 1 82 ? 5.908 -5.496 9.708 1.00 86.94 82 PRO A O 1
ATOM 617 N N . ASP A 1 83 ? 7.478 -7.034 10.151 1.00 86.62 83 ASP A N 1
ATOM 618 C CA . ASP A 1 83 ? 7.018 -7.263 11.526 1.00 86.62 83 ASP A CA 1
ATOM 619 C C . ASP A 1 83 ? 7.134 -5.985 12.386 1.00 86.62 83 ASP A C 1
ATOM 621 O O . ASP A 1 83 ? 6.452 -5.851 13.409 1.00 86.62 83 ASP A O 1
ATOM 625 N N . GLY A 1 84 ? 7.963 -5.013 11.993 1.00 89.38 84 GLY A N 1
ATOM 626 C CA . GLY A 1 84 ? 8.066 -3.703 12.640 1.00 89.38 84 GLY A CA 1
ATOM 627 C C . GLY A 1 84 ? 6.969 -2.701 12.256 1.00 89.38 84 GLY A C 1
ATOM 628 O O . GLY A 1 84 ? 6.938 -1.598 12.810 1.00 89.38 84 GLY A O 1
ATOM 629 N N . ILE A 1 85 ? 6.064 -3.038 11.333 1.00 90.19 85 ILE A N 1
ATOM 630 C CA . ILE A 1 85 ? 4.929 -2.182 10.970 1.00 90.19 85 ILE A CA 1
ATOM 631 C C . ILE A 1 85 ? 3.918 -2.167 12.120 1.00 90.19 85 ILE A C 1
ATOM 633 O O . ILE A 1 85 ? 3.465 -3.196 12.623 1.00 90.19 85 ILE A O 1
ATOM 637 N N . THR A 1 86 ? 3.548 -0.964 12.554 1.00 91.44 86 THR A N 1
ATOM 638 C CA . THR A 1 86 ? 2.570 -0.757 13.637 1.00 91.44 86 THR A CA 1
ATOM 639 C C . THR A 1 86 ? 1.188 -0.388 13.108 1.00 91.44 86 THR A C 1
ATOM 641 O O . THR A 1 86 ? 0.174 -0.772 13.694 1.00 91.44 86 THR A O 1
ATOM 644 N N . GLN A 1 87 ? 1.148 0.313 11.975 1.00 90.50 87 GLN A N 1
ATOM 645 C CA . GLN A 1 87 ? -0.063 0.696 11.263 1.00 90.50 87 GLN A CA 1
ATOM 646 C C . GLN A 1 87 ? 0.197 0.618 9.765 1.00 90.50 87 GLN A C 1
ATOM 648 O O . GLN A 1 87 ? 1.171 1.190 9.279 1.00 90.50 87 GLN A O 1
ATOM 653 N N . PHE A 1 88 ? -0.737 0.001 9.052 1.00 90.75 88 PHE A N 1
ATOM 654 C CA . PHE A 1 88 ? -0.809 0.011 7.603 1.00 90.75 88 PHE A CA 1
ATOM 655 C C . PHE A 1 88 ? -2.251 0.272 7.174 1.00 90.75 88 PHE A C 1
ATOM 657 O O . PHE A 1 88 ? -3.151 -0.502 7.489 1.00 90.75 88 PHE A O 1
ATOM 664 N N . GLU A 1 89 ? -2.492 1.373 6.479 1.00 91.12 89 GLU A N 1
ATOM 665 C CA . GLU A 1 89 ? -3.816 1.815 6.054 1.00 91.12 89 GLU A CA 1
ATOM 666 C C . GLU A 1 89 ? -3.785 2.159 4.574 1.00 91.12 89 GLU A C 1
ATOM 668 O O . GLU A 1 89 ? -2.974 2.968 4.135 1.00 91.12 89 GLU A O 1
ATOM 673 N N . MET A 1 90 ? -4.683 1.561 3.802 1.00 89.00 90 MET A N 1
ATOM 674 C CA . MET A 1 90 ? -4.797 1.807 2.371 1.00 89.00 90 MET A CA 1
ATOM 675 C C . MET A 1 90 ? -6.146 2.459 2.068 1.00 89.00 90 MET A C 1
ATOM 677 O O . MET A 1 90 ? -7.179 2.016 2.572 1.00 89.00 90 MET A O 1
ATOM 681 N N . HIS A 1 91 ? -6.146 3.481 1.208 1.00 88.38 91 HIS A N 1
ATOM 682 C CA . HIS A 1 91 ? -7.362 4.058 0.634 1.00 88.38 91 HIS A CA 1
ATOM 683 C C . HIS A 1 91 ? -7.187 4.348 -0.869 1.00 88.38 91 HIS A C 1
ATOM 685 O O . HIS A 1 91 ? -6.343 5.163 -1.240 1.00 88.38 91 HIS A O 1
ATOM 691 N N . TRP A 1 92 ? -7.998 3.741 -1.745 1.00 80.44 92 TRP A N 1
ATOM 692 C CA . TRP A 1 92 ? -7.929 3.984 -3.204 1.00 80.44 92 TRP A CA 1
ATOM 693 C C . TRP A 1 92 ? -9.105 4.780 -3.762 1.00 80.44 92 TRP A C 1
ATOM 695 O O . TRP A 1 92 ? -8.931 5.613 -4.646 1.00 80.44 92 TRP A O 1
ATOM 705 N N . THR A 1 93 ? -10.316 4.522 -3.277 1.00 73.81 93 THR A N 1
ATOM 706 C CA . THR A 1 93 ? -11.532 5.225 -3.704 1.00 73.81 93 THR A CA 1
ATOM 707 C C . THR A 1 93 ? -12.641 5.013 -2.678 1.00 73.81 93 THR A C 1
ATOM 709 O O . THR A 1 93 ? -12.640 4.029 -1.939 1.00 73.81 93 THR A O 1
ATOM 712 N N . ASN A 1 94 ? -13.598 5.943 -2.656 1.00 71.19 94 ASN A N 1
ATOM 713 C CA . ASN A 1 94 ? -14.826 5.863 -1.867 1.00 71.19 94 ASN A CA 1
ATOM 714 C C . ASN A 1 94 ? -16.005 5.236 -2.643 1.00 71.19 94 ASN A C 1
ATOM 716 O O . ASN A 1 94 ? -17.076 5.065 -2.066 1.00 71.19 94 ASN A O 1
ATOM 720 N N . ASN A 1 95 ? -15.854 4.923 -3.938 1.00 70.81 95 ASN A N 1
ATOM 721 C CA . ASN A 1 95 ? -16.920 4.327 -4.750 1.00 70.81 95 ASN A CA 1
ATOM 722 C C . ASN A 1 95 ? -16.378 3.429 -5.893 1.00 70.81 95 ASN A C 1
ATOM 724 O O . ASN A 1 95 ? -15.928 3.969 -6.908 1.00 70.81 95 ASN A O 1
ATOM 728 N N . PRO A 1 96 ? -16.435 2.086 -5.763 1.00 70.75 96 PRO A N 1
ATOM 729 C CA . PRO A 1 96 ? -16.708 1.350 -4.519 1.00 70.75 96 PRO A CA 1
ATOM 730 C C . PRO A 1 96 ? -15.632 1.646 -3.459 1.00 70.75 96 PRO A C 1
ATOM 732 O O . PRO A 1 96 ? -14.528 2.059 -3.804 1.00 70.75 96 PRO A O 1
ATOM 735 N N . LEU A 1 97 ? -15.947 1.479 -2.169 1.00 74.19 97 LEU A N 1
ATOM 736 C CA . LEU A 1 97 ? -14.968 1.706 -1.102 1.00 74.19 97 LEU A CA 1
ATOM 737 C C . LEU A 1 97 ? -13.886 0.617 -1.146 1.00 74.19 97 LEU A C 1
ATOM 739 O O . LEU A 1 97 ? -14.144 -0.528 -0.780 1.00 74.19 97 LEU A O 1
ATOM 743 N N . PHE A 1 98 ? -12.673 0.990 -1.551 1.00 78.56 98 PHE A N 1
ATOM 744 C CA . PHE A 1 98 ? -11.486 0.143 -1.436 1.00 78.56 98 PHE A CA 1
ATOM 745 C C . PHE A 1 98 ? -10.600 0.696 -0.329 1.00 78.56 98 PHE A C 1
ATOM 747 O O . PHE A 1 98 ? -9.776 1.587 -0.550 1.00 78.56 98 PHE A O 1
ATOM 754 N N . HIS A 1 99 ? -10.832 0.185 0.875 1.00 82.56 99 HIS A N 1
ATOM 755 C CA . HIS A 1 99 ? -10.137 0.604 2.077 1.00 82.56 99 HIS A CA 1
ATOM 756 C C . HIS A 1 99 ? -9.928 -0.592 2.996 1.00 82.56 99 HIS A C 1
ATOM 758 O O . HIS A 1 99 ? -10.854 -1.369 3.234 1.00 82.56 99 HIS A O 1
ATOM 764 N N . TRP A 1 100 ? -8.723 -0.724 3.531 1.00 82.56 100 TRP A N 1
ATOM 765 C CA . TRP A 1 100 ? -8.434 -1.694 4.576 1.00 82.56 100 TRP A CA 1
ATOM 766 C C . TRP A 1 100 ? -7.382 -1.142 5.520 1.00 82.56 100 TRP A C 1
ATOM 768 O O . TRP A 1 100 ? -6.589 -0.264 5.166 1.00 82.56 100 TRP A O 1
ATOM 778 N N . THR A 1 101 ? -7.395 -1.664 6.742 1.00 85.44 101 THR A N 1
ATOM 779 C CA . THR A 1 101 ? -6.427 -1.272 7.750 1.00 85.44 101 THR A CA 1
ATOM 780 C C . THR A 1 101 ? -5.932 -2.458 8.550 1.00 85.44 101 THR A C 1
ATOM 782 O O . THR A 1 101 ? -6.714 -3.303 8.979 1.00 85.44 101 THR A O 1
ATOM 785 N N . LEU A 1 102 ? -4.623 -2.481 8.769 1.00 82.25 102 LEU A N 1
ATOM 786 C CA . LEU A 1 102 ? -3.914 -3.420 9.615 1.00 82.25 102 LEU A CA 1
ATOM 787 C C . LEU A 1 102 ? -3.239 -2.621 10.727 1.00 82.25 102 LEU A C 1
ATOM 789 O O . LEU A 1 102 ? -2.315 -1.846 10.497 1.00 82.25 102 LEU A O 1
ATOM 793 N N . TYR A 1 103 ? -3.734 -2.800 11.942 1.00 80.94 103 TYR A N 1
ATOM 794 C CA . TYR A 1 103 ? -3.183 -2.192 13.145 1.00 80.94 103 TYR A CA 1
ATOM 795 C C . TYR A 1 103 ? -2.663 -3.298 14.054 1.00 80.94 103 TYR A C 1
ATOM 797 O O . TYR A 1 103 ? -3.436 -4.168 14.468 1.00 80.94 103 TYR A O 1
ATOM 805 N N . LYS A 1 104 ? -1.368 -3.278 14.373 1.00 80.00 104 LYS A N 1
ATOM 806 C CA . LYS A 1 104 ? -0.742 -4.343 15.170 1.00 80.00 104 LYS A CA 1
ATOM 807 C C . LYS A 1 104 ? -1.323 -4.419 16.588 1.00 80.00 104 LYS A C 1
ATOM 809 O O . LYS A 1 104 ? -1.482 -5.501 17.143 1.00 80.00 104 LYS A O 1
ATOM 814 N N . ASP A 1 105 ? -1.706 -3.276 17.149 1.00 79.75 105 ASP A N 1
ATOM 815 C CA . ASP A 1 105 ? -2.279 -3.135 18.490 1.00 79.75 105 ASP A CA 1
ATOM 816 C C . ASP A 1 105 ? -3.767 -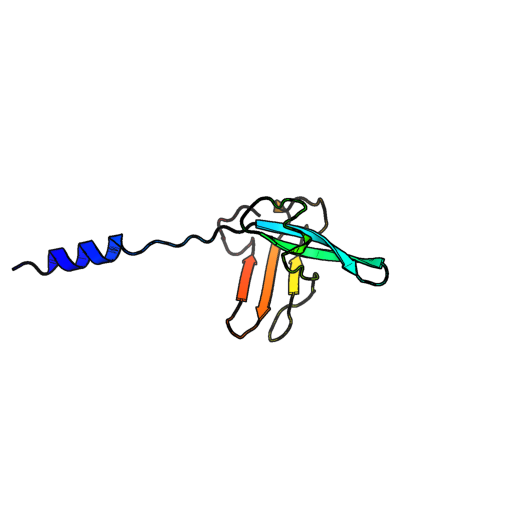3.525 18.587 1.00 79.75 105 ASP A C 1
ATOM 818 O O . ASP A 1 105 ? -4.306 -3.601 19.690 1.00 79.75 105 ASP A O 1
ATOM 822 N N . ARG A 1 106 ? -4.443 -3.821 17.466 1.00 74.69 106 ARG A N 1
ATOM 823 C CA . ARG A 1 106 ? -5.886 -4.143 17.439 1.00 74.69 106 ARG A CA 1
ATOM 824 C C . ARG A 1 106 ? -6.203 -5.628 17.262 1.00 74.69 106 ARG A C 1
ATOM 826 O O . ARG A 1 106 ? -7.328 -5.981 16.919 1.00 74.69 106 ARG A O 1
ATOM 833 N N . GLY A 1 107 ? -5.233 -6.505 17.526 1.00 58.75 107 GLY A N 1
ATOM 834 C CA . GLY A 1 107 ? -5.459 -7.953 17.605 1.00 58.75 107 GLY A CA 1
ATOM 835 C C . GLY A 1 107 ? -5.743 -8.631 16.262 1.00 58.75 107 GLY A C 1
ATOM 836 O O . GLY A 1 107 ? -6.386 -9.679 16.228 1.00 58.75 107 GLY A O 1
ATOM 837 N N . HIS A 1 108 ? -5.287 -8.050 15.150 1.00 59.28 108 HIS A N 1
ATOM 838 C CA . HIS A 1 108 ? -5.416 -8.688 13.844 1.00 59.28 108 HIS A CA 1
ATOM 839 C C . HIS A 1 108 ? -4.386 -9.829 13.697 1.00 59.28 108 HIS A C 1
ATOM 841 O O . HIS A 1 108 ? -3.203 -9.602 13.934 1.00 59.28 108 HIS A O 1
ATOM 847 N N . PRO A 1 109 ? -4.800 -11.050 13.304 1.00 51.81 109 PRO A N 1
ATOM 848 C CA . PRO A 1 109 ? -3.952 -12.250 13.323 1.00 51.81 109 PRO A CA 1
ATOM 849 C C . PRO A 1 109 ? -2.987 -12.372 12.129 1.00 51.81 109 PRO A C 1
ATOM 851 O O . PRO A 1 109 ? -2.436 -13.448 11.897 1.00 51.81 109 PRO A O 1
ATOM 854 N N . TYR A 1 110 ? -2.810 -11.320 11.332 1.00 55.00 110 TYR A N 1
ATOM 855 C CA . TYR A 1 110 ? -1.966 -11.373 10.142 1.00 55.00 110 TYR A CA 1
ATOM 856 C C . TYR A 1 110 ? -0.508 -11.143 10.548 1.00 55.00 110 TYR A C 1
ATOM 858 O O . TYR A 1 110 ? -0.204 -10.151 11.208 1.00 55.00 110 TYR A O 1
ATOM 866 N N . LYS A 1 111 ? 0.384 -12.062 10.161 1.00 52.19 111 LYS A N 1
ATOM 867 C CA . LYS A 1 111 ? 1.812 -11.739 10.077 1.00 52.19 111 LYS A CA 1
ATOM 868 C C . LYS A 1 111 ? 1.957 -10.718 8.952 1.00 52.19 111 LYS A C 1
ATOM 870 O O . LYS A 1 111 ? 1.435 -10.980 7.866 1.00 52.19 111 LYS A O 1
ATOM 875 N N . MET A 1 112 ? 2.537 -9.563 9.262 1.00 54.84 112 MET A N 1
ATOM 876 C CA . MET A 1 112 ? 2.849 -8.547 8.257 1.00 54.84 112 MET A CA 1
ATOM 877 C C . MET A 1 112 ? 4.203 -8.865 7.646 1.00 54.84 112 MET A C 1
ATOM 879 O O . MET A 1 112 ? 5.079 -9.331 8.403 1.00 54.84 112 MET A O 1
#

Organism: NCBI:txid40658

pLDDT: mean 79.82, std 13.38, range [49.19, 93.19]

Foldseek 3Di:
DDPVVVVVVVVVPPPPPPQDKDKDWDWDQDPVRDTAIWIWIGSDDDDPVVVVVTDTFGEDCDCPDARAGKHWDFQRDHPGQCQRTQKIWGFHGVVVTDIDIDGPVPPDPDDD

Secondary structure (DSSP, 8-state):
--THHHHHHHHHT--------EEEEEEEE-TTS-EEEEEEEESSSPPHHHHTTS-EEEB-S---TT--EEEEEES-STTS-GGGEEEEEEEEEETTEEEEEEEGGGT-----

Radius of gyration: 18.76 Å; chains: 1; bounding box: 56×46×35 Å

Sequence (112 aa):
MKPLVILATLLTSLHLSKADFYVWAVDIQDFWGGQSEGYAVYAGDPSCADVGRVGSWNKQSDVSGRKTGVRCNGNCGLGEDPDGITQFEMHWTNNPLFHWTLYKDRGHPYKM